Protein AF-A0A7V5FRF3-F1 (afdb_monomer_lite)

Structure (mmCIF, N/CA/C/O backbone):
data_AF-A0A7V5FRF3-F1
#
_entry.id   AF-A0A7V5FRF3-F1
#
loop_
_atom_site.group_PDB
_atom_site.id
_atom_site.type_symbol
_atom_site.label_atom_id
_atom_site.label_alt_id
_atom_site.label_comp_id
_atom_site.label_asym_id
_atom_site.label_entity_id
_atom_site.label_seq_id
_atom_site.pdbx_PDB_ins_code
_atom_site.Cartn_x
_atom_site.Cartn_y
_atom_site.Cartn_z
_atom_site.occupancy
_atom_site.B_iso_or_equiv
_atom_site.auth_seq_id
_atom_site.auth_comp_id
_atom_site.auth_asym_id
_atom_site.auth_atom_id
_atom_site.pdbx_PDB_model_num
ATOM 1 N N . MET A 1 1 ? 48.586 -4.481 -33.234 1.00 52.94 1 MET A N 1
ATOM 2 C CA . MET A 1 1 ? 47.341 -5.066 -32.677 1.00 52.94 1 MET A CA 1
ATOM 3 C C . MET A 1 1 ? 46.862 -4.204 -31.516 1.00 52.94 1 MET A C 1
ATOM 5 O O . MET A 1 1 ? 47.718 -3.735 -30.781 1.00 52.94 1 MET A O 1
ATOM 9 N N . LYS A 1 2 ? 45.539 -4.057 -31.341 1.00 49.78 2 LYS A N 1
ATOM 10 C CA . LYS A 1 2 ? 44.808 -3.223 -30.353 1.00 49.78 2 LYS A CA 1
ATOM 11 C C . LYS A 1 2 ? 44.516 -1.793 -30.807 1.00 49.78 2 LYS A C 1
ATOM 13 O O . LYS A 1 2 ? 45.379 -0.932 -30.710 1.00 49.78 2 LYS A O 1
ATOM 18 N N . LYS A 1 3 ? 43.273 -1.584 -31.254 1.00 52.25 3 LYS A N 1
ATOM 19 C CA . LYS A 1 3 ? 42.412 -0.400 -31.040 1.00 52.25 3 LYS A CA 1
ATOM 20 C C . LYS A 1 3 ? 41.180 -0.549 -31.937 1.00 52.25 3 LYS A C 1
ATOM 22 O O . LYS A 1 3 ? 41.091 0.091 -32.971 1.00 52.25 3 LYS A O 1
ATOM 27 N N . LEU A 1 4 ? 40.283 -1.473 -31.596 1.00 51.66 4 LEU A N 1
ATOM 28 C CA . LEU A 1 4 ? 39.004 -1.625 -32.303 1.00 51.66 4 LEU A CA 1
ATOM 29 C C . LEU A 1 4 ? 38.000 -2.402 -31.444 1.00 51.66 4 LEU A C 1
ATOM 31 O O . LEU A 1 4 ? 37.483 -3.424 -31.860 1.00 51.66 4 LEU A O 1
ATOM 35 N N . ILE A 1 5 ? 37.759 -1.947 -30.213 1.00 57.44 5 ILE A N 1
ATOM 36 C CA . ILE A 1 5 ? 36.548 -2.318 -29.465 1.00 57.44 5 ILE A CA 1
ATOM 37 C C . ILE A 1 5 ? 36.144 -1.098 -28.635 1.00 57.44 5 ILE A C 1
ATOM 39 O O . ILE A 1 5 ? 36.467 -0.992 -27.458 1.00 57.44 5 ILE A O 1
ATOM 43 N N . LEU A 1 6 ? 35.516 -0.121 -29.281 1.00 51.38 6 LEU A N 1
ATOM 44 C CA . LEU A 1 6 ? 34.905 1.021 -28.602 1.00 51.38 6 LEU A CA 1
ATOM 45 C C . LEU A 1 6 ? 33.608 1.385 -29.337 1.00 51.38 6 LEU A C 1
ATOM 47 O O . LEU A 1 6 ? 33.511 2.452 -29.927 1.00 51.38 6 LEU A O 1
ATOM 51 N N . ALA A 1 7 ? 32.650 0.453 -29.425 1.00 54.53 7 ALA A N 1
ATOM 52 C CA . ALA A 1 7 ? 31.411 0.728 -30.166 1.00 54.53 7 ALA A CA 1
ATOM 53 C C . ALA A 1 7 ? 30.170 -0.112 -29.799 1.00 54.53 7 ALA A C 1
ATOM 55 O O . ALA A 1 7 ? 29.220 -0.107 -30.572 1.00 54.53 7 ALA A O 1
ATOM 56 N N . THR A 1 8 ? 30.118 -0.839 -28.677 1.00 51.53 8 THR A N 1
ATOM 57 C CA . THR A 1 8 ? 28.989 -1.779 -28.451 1.00 51.53 8 THR A CA 1
ATOM 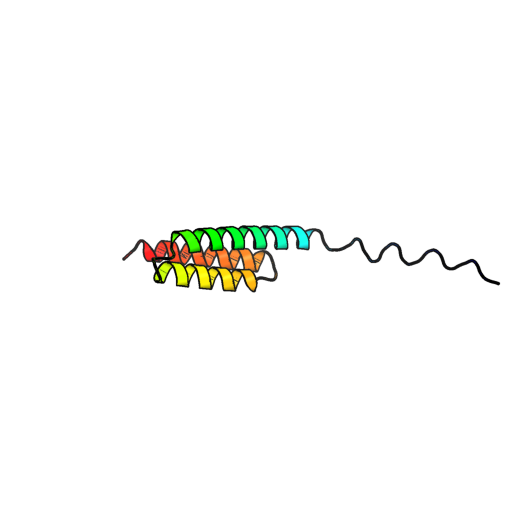58 C C . THR A 1 8 ? 28.332 -1.757 -27.075 1.00 51.53 8 THR A C 1
ATOM 60 O O . THR A 1 8 ? 27.495 -2.609 -26.801 1.00 51.53 8 THR A O 1
ATOM 63 N N . ILE A 1 9 ? 28.612 -0.773 -26.216 1.00 52.19 9 ILE A N 1
ATOM 64 C CA . ILE A 1 9 ? 27.958 -0.692 -24.895 1.00 52.19 9 ILE A CA 1
ATOM 65 C C . ILE A 1 9 ? 27.367 0.704 -24.667 1.00 52.19 9 ILE A C 1
ATOM 67 O O . ILE A 1 9 ? 27.665 1.367 -23.684 1.00 52.19 9 ILE A O 1
ATOM 71 N N . ALA A 1 10 ? 26.560 1.187 -25.614 1.00 48.00 10 ALA A N 1
ATOM 72 C CA . ALA A 1 10 ? 25.875 2.480 -25.487 1.00 48.00 10 ALA A CA 1
ATOM 73 C C . ALA A 1 10 ? 24.351 2.416 -25.705 1.00 48.00 10 ALA A C 1
ATOM 75 O O . ALA A 1 10 ? 23.696 3.450 -25.678 1.00 48.00 10 ALA A O 1
ATOM 76 N N . CYS A 1 11 ? 23.756 1.227 -25.870 1.00 47.94 11 CYS A N 1
ATOM 77 C CA . CYS A 1 11 ? 22.306 1.096 -26.089 1.00 47.94 11 CYS A CA 1
ATOM 78 C C . CYS A 1 11 ? 21.627 0.024 -25.222 1.00 47.94 11 CYS A C 1
ATOM 80 O O . CYS A 1 11 ? 20.596 -0.505 -25.614 1.00 47.94 11 CYS A O 1
ATOM 82 N N . ALA A 1 12 ? 22.171 -0.303 -24.046 1.00 44.12 12 ALA A N 1
ATOM 83 C CA . ALA A 1 12 ? 21.512 -1.237 -23.120 1.00 44.12 12 ALA A CA 1
ATOM 84 C C . ALA A 1 12 ? 20.854 -0.561 -21.900 1.00 44.12 12 ALA A C 1
ATOM 86 O O . ALA A 1 12 ? 20.336 -1.260 -21.039 1.00 44.12 12 ALA A O 1
ATOM 87 N N . LEU A 1 13 ? 20.871 0.776 -21.797 1.00 49.91 13 LEU A N 1
ATOM 88 C CA . LEU A 1 13 ? 20.435 1.482 -20.578 1.00 49.91 13 LEU A CA 1
ATOM 89 C C . LEU A 1 13 ? 19.307 2.501 -20.752 1.00 49.91 13 LEU A C 1
ATOM 91 O O . LEU A 1 13 ? 18.924 3.130 -19.773 1.00 49.91 13 LEU A O 1
ATOM 95 N N . ILE A 1 14 ? 18.730 2.671 -21.942 1.00 52.25 14 ILE A N 1
ATOM 96 C CA . ILE A 1 14 ? 17.654 3.661 -22.126 1.00 52.25 14 ILE A CA 1
ATOM 97 C C . ILE A 1 14 ? 16.493 3.051 -22.903 1.00 52.25 14 ILE A C 1
ATOM 99 O O . ILE A 1 14 ? 16.094 3.509 -23.964 1.00 52.25 14 ILE A O 1
ATOM 103 N N . ALA A 1 15 ? 15.969 1.963 -22.362 1.00 46.28 15 ALA A N 1
ATOM 104 C CA . ALA A 1 15 ? 14.614 1.524 -22.648 1.00 46.28 15 ALA A CA 1
ATOM 105 C C . ALA A 1 15 ? 14.046 0.857 -21.392 1.00 46.28 15 ALA A C 1
ATOM 107 O O . ALA A 1 15 ? 13.496 -0.238 -21.446 1.00 46.28 15 ALA A O 1
ATOM 108 N N . ALA A 1 16 ? 14.200 1.506 -20.230 1.00 50.88 16 ALA A N 1
ATOM 109 C CA . ALA A 1 16 ? 13.189 1.308 -19.203 1.00 50.88 16 ALA A CA 1
ATOM 110 C C . ALA A 1 16 ? 11.894 1.868 -19.815 1.00 50.88 16 ALA A C 1
ATOM 112 O O . ALA A 1 16 ? 11.884 3.038 -20.211 1.00 50.88 16 ALA A O 1
ATOM 113 N N . PRO A 1 17 ? 10.854 1.046 -20.023 1.00 49.41 17 PRO A N 1
ATOM 114 C CA . PRO A 1 17 ? 9.642 1.507 -20.677 1.00 49.41 17 PRO A CA 1
ATOM 115 C C . PRO A 1 17 ? 9.077 2.663 -19.851 1.00 49.41 17 PRO A C 1
ATOM 117 O O . PRO A 1 17 ? 8.925 2.528 -18.638 1.00 49.41 17 PRO A O 1
ATOM 120 N N . ALA A 1 18 ? 8.776 3.792 -20.500 1.00 53.28 18 ALA A N 1
ATOM 121 C CA . ALA A 1 18 ? 8.184 4.979 -19.871 1.00 53.28 18 ALA A CA 1
ATOM 122 C C . ALA A 1 18 ? 6.975 4.634 -18.971 1.00 53.28 18 ALA A C 1
ATOM 124 O O . ALA A 1 18 ? 6.783 5.243 -17.927 1.00 53.28 18 ALA A O 1
ATOM 125 N N . PHE A 1 19 ? 6.265 3.550 -19.292 1.00 51.69 19 PHE A N 1
ATOM 126 C CA . PHE A 1 19 ? 5.174 2.972 -18.506 1.00 51.69 19 PHE A CA 1
ATOM 127 C C . PHE A 1 19 ? 5.530 2.563 -17.061 1.00 51.69 19 PHE A C 1
ATOM 129 O O . PHE A 1 19 ? 4.645 2.513 -16.210 1.00 51.69 19 PHE A O 1
ATOM 136 N N . GLY A 1 20 ? 6.797 2.263 -16.755 1.00 54.03 20 GLY A N 1
ATOM 137 C CA . GLY A 1 20 ? 7.226 1.893 -15.400 1.00 54.03 20 GLY A CA 1
ATOM 138 C C . GLY A 1 20 ? 7.335 3.085 -14.443 1.00 54.03 20 GLY A C 1
ATOM 139 O O . GLY A 1 20 ? 7.060 2.939 -13.253 1.00 54.03 20 GLY A O 1
ATOM 140 N N . ALA A 1 21 ? 7.700 4.266 -14.955 1.00 62.19 21 ALA A N 1
ATOM 141 C CA . ALA A 1 21 ? 7.808 5.482 -14.149 1.00 62.19 21 ALA A CA 1
ATOM 142 C C . ALA A 1 21 ? 6.425 6.019 -13.750 1.00 62.19 21 ALA A C 1
ATOM 144 O O . ALA A 1 21 ? 6.226 6.372 -12.589 1.00 62.19 21 ALA A O 1
ATOM 145 N N . ASP A 1 22 ? 5.462 6.007 -14.677 1.00 71.88 22 ASP A N 1
ATOM 146 C CA . ASP A 1 22 ? 4.083 6.427 -14.402 1.00 71.88 22 ASP A CA 1
ATOM 147 C C . ASP A 1 22 ? 3.394 5.505 -13.385 1.00 71.88 22 ASP A C 1
ATOM 149 O O . ASP A 1 22 ? 2.723 5.977 -12.467 1.00 71.88 22 ASP A O 1
ATOM 153 N N . PHE A 1 23 ? 3.623 4.189 -13.479 1.00 80.44 23 PHE A N 1
ATOM 154 C CA . PHE A 1 23 ? 3.100 3.228 -12.507 1.00 80.44 23 PHE A CA 1
ATOM 155 C C . PHE A 1 23 ? 3.679 3.448 -11.102 1.00 80.44 23 PHE A C 1
ATOM 157 O O . PHE A 1 23 ? 2.928 3.531 -10.130 1.00 80.44 23 PHE A O 1
ATOM 164 N N . ALA A 1 24 ? 5.004 3.580 -10.989 1.00 80.38 24 ALA A N 1
ATOM 165 C CA . ALA A 1 24 ? 5.657 3.804 -9.703 1.00 80.38 24 ALA A CA 1
ATOM 166 C C . ALA A 1 24 ? 5.232 5.139 -9.067 1.00 80.38 24 ALA A C 1
ATOM 168 O O . ALA A 1 24 ? 5.026 5.208 -7.854 1.00 80.38 24 ALA A O 1
ATOM 169 N N . ALA A 1 25 ? 5.050 6.189 -9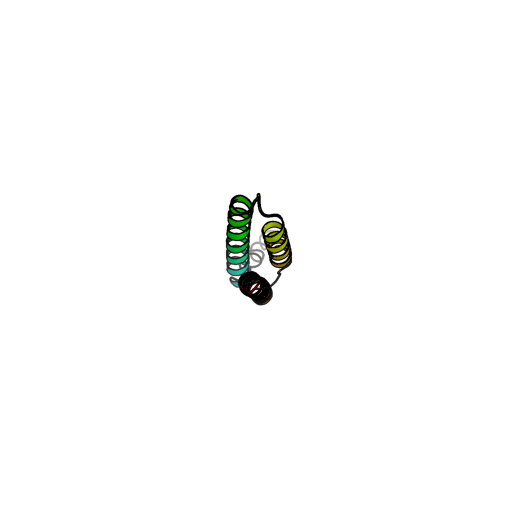.875 1.00 83.94 25 ALA A N 1
ATOM 170 C CA . ALA A 1 25 ? 4.575 7.488 -9.407 1.00 83.94 25 ALA A CA 1
ATOM 171 C C . ALA A 1 25 ? 3.128 7.426 -8.887 1.00 83.94 25 ALA A C 1
ATOM 173 O O . ALA A 1 25 ? 2.845 7.922 -7.794 1.00 83.94 25 ALA A O 1
ATOM 174 N N . GLU A 1 26 ? 2.218 6.781 -9.622 1.00 82.50 26 GLU A N 1
ATOM 175 C CA . GLU A 1 26 ? 0.822 6.616 -9.200 1.00 82.50 26 GLU A CA 1
ATOM 176 C C . GLU A 1 26 ? 0.691 5.701 -7.972 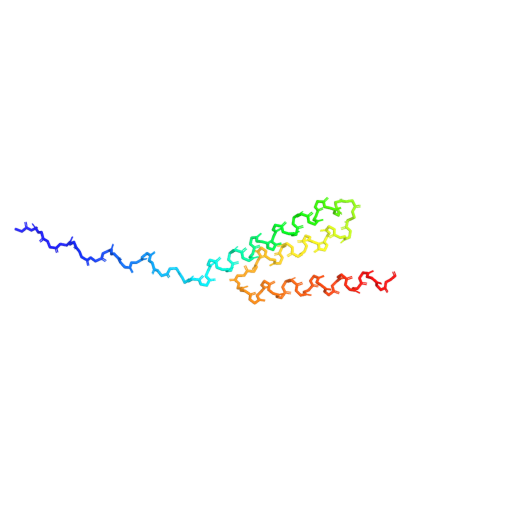1.00 82.50 26 GLU A C 1
ATOM 178 O O . GLU A 1 26 ? -0.102 5.990 -7.069 1.00 82.50 26 GLU A O 1
ATOM 183 N N . GLN A 1 27 ? 1.511 4.649 -7.876 1.00 85.25 27 GLN A N 1
ATOM 184 C CA . GLN A 1 27 ? 1.579 3.792 -6.692 1.00 85.25 27 GLN A CA 1
ATOM 185 C C . GLN A 1 27 ? 2.070 4.571 -5.470 1.00 85.25 27 GLN A C 1
ATOM 187 O O . GLN A 1 27 ? 1.422 4.533 -4.423 1.00 85.25 27 GLN A O 1
ATOM 192 N N . ALA A 1 28 ? 3.162 5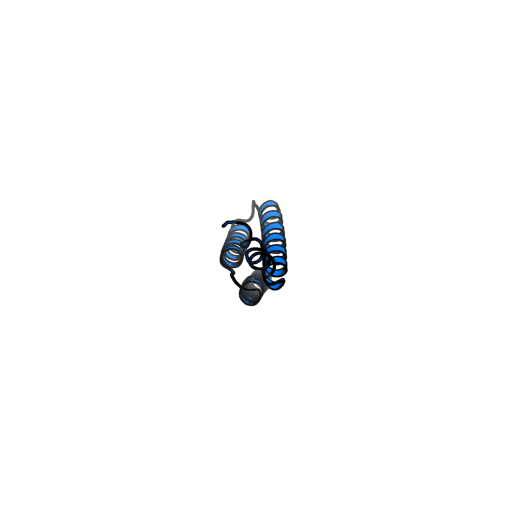.330 -5.600 1.00 86.06 28 ALA A N 1
ATOM 193 C CA . ALA A 1 28 ? 3.706 6.135 -4.510 1.00 86.06 28 ALA A CA 1
ATOM 194 C C . ALA A 1 28 ? 2.712 7.206 -4.035 1.00 86.06 28 ALA A C 1
ATOM 196 O O . ALA A 1 28 ? 2.499 7.369 -2.833 1.00 86.06 28 ALA A O 1
ATOM 197 N N . LYS A 1 29 ? 2.045 7.894 -4.967 1.00 87.25 29 LYS A N 1
ATOM 198 C CA . LYS A 1 29 ? 1.003 8.885 -4.666 1.00 87.25 29 LYS A CA 1
ATOM 199 C C . LYS A 1 29 ? -0.190 8.258 -3.945 1.00 87.25 29 LYS A C 1
ATOM 201 O O . LYS A 1 29 ? -0.683 8.806 -2.960 1.00 87.25 29 LYS A O 1
ATOM 206 N N . SER A 1 30 ? -0.632 7.093 -4.410 1.00 87.12 30 SER A N 1
ATOM 207 C CA . SER A 1 30 ? -1.726 6.339 -3.798 1.00 87.12 30 SER A CA 1
ATOM 208 C C . SER A 1 30 ? -1.387 5.873 -2.383 1.00 87.12 30 SER A C 1
ATOM 210 O O . SER A 1 30 ? -2.185 6.071 -1.468 1.00 87.12 30 SER A O 1
ATOM 212 N N . LEU A 1 31 ? -0.191 5.314 -2.182 1.00 89.06 31 LEU A N 1
ATOM 213 C CA . LEU A 1 31 ? 0.294 4.907 -0.863 1.00 89.06 31 LEU A CA 1
ATOM 214 C C . LEU A 1 31 ? 0.436 6.101 0.082 1.00 89.06 31 LEU A C 1
ATOM 216 O O . LEU A 1 31 ? -0.007 6.015 1.225 1.00 89.06 31 LEU A O 1
ATOM 220 N N . GLY A 1 32 ? 0.974 7.225 -0.398 1.00 88.69 32 GLY A N 1
ATOM 221 C CA . GLY A 1 32 ? 1.072 8.461 0.379 1.00 88.69 32 GLY A CA 1
ATOM 222 C C . GLY A 1 32 ? -0.293 8.927 0.891 1.00 88.69 32 GLY A C 1
ATOM 223 O O . GLY A 1 32 ? -0.454 9.162 2.085 1.00 88.69 32 GLY A O 1
ATOM 224 N N . ASN A 1 33 ? -1.305 8.953 0.018 1.00 89.31 33 ASN A N 1
ATOM 225 C CA . ASN A 1 33 ? -2.673 9.312 0.401 1.00 89.31 33 ASN A CA 1
ATOM 226 C C . ASN A 1 33 ? -3.274 8.358 1.447 1.00 89.31 33 ASN A C 1
ATOM 228 O O . ASN A 1 33 ? -3.968 8.811 2.358 1.00 89.31 33 ASN A O 1
ATOM 232 N N . ILE A 1 34 ? -3.025 7.048 1.331 1.00 87.88 34 ILE A N 1
ATOM 233 C CA . ILE A 1 34 ? -3.508 6.059 2.307 1.00 87.88 34 ILE A CA 1
ATOM 234 C C . ILE A 1 34 ? -2.850 6.281 3.664 1.00 87.88 34 ILE A C 1
ATOM 236 O O . ILE A 1 34 ? -3.551 6.304 4.670 1.00 87.88 34 ILE A O 1
ATOM 240 N N . ILE A 1 35 ? -1.534 6.501 3.701 1.00 88.81 35 ILE A N 1
ATOM 241 C CA . ILE A 1 35 ? -0.801 6.766 4.945 1.00 88.81 35 ILE A CA 1
ATOM 242 C C . ILE A 1 35 ? -1.344 8.027 5.627 1.00 88.81 35 ILE A C 1
ATOM 244 O O . ILE A 1 35 ? -1.658 7.985 6.814 1.00 88.81 35 ILE A O 1
ATOM 248 N N . THR A 1 36 ? -1.553 9.115 4.878 1.00 90.88 36 THR A N 1
ATOM 249 C CA . THR A 1 36 ? -2.156 10.340 5.426 1.00 90.88 36 THR A CA 1
ATOM 250 C C . THR A 1 36 ? -3.551 10.081 5.998 1.00 90.88 36 THR A C 1
ATOM 252 O O . THR A 1 36 ? -3.871 10.566 7.082 1.00 90.88 36 THR A O 1
ATOM 255 N N . LYS A 1 37 ? -4.385 9.285 5.316 1.00 87.31 37 LYS A N 1
ATOM 256 C CA . LYS A 1 37 ? -5.699 8.898 5.846 1.00 87.31 37 LYS A CA 1
ATOM 257 C C . LYS A 1 37 ? -5.585 8.034 7.100 1.00 87.31 37 LYS A C 1
ATOM 259 O O . LYS A 1 37 ? -6.342 8.261 8.035 1.00 87.31 37 LYS A O 1
ATOM 264 N N . MET A 1 38 ? -4.634 7.099 7.160 1.00 87.19 38 MET A N 1
ATOM 265 C CA . MET A 1 38 ? -4.395 6.265 8.346 1.00 87.19 38 MET A CA 1
ATOM 266 C C . MET A 1 38 ? -4.035 7.122 9.562 1.00 87.19 38 MET A C 1
ATOM 268 O O . MET A 1 38 ? -4.537 6.885 10.655 1.00 87.19 38 MET A O 1
ATOM 272 N N . GLU A 1 39 ? -3.232 8.174 9.386 1.00 89.81 39 GLU A N 1
ATOM 273 C CA . GLU A 1 39 ? -2.947 9.115 10.474 1.00 89.81 39 GLU A CA 1
ATOM 274 C C . GLU A 1 39 ? -4.198 9.870 10.949 1.00 89.81 39 GLU A C 1
ATOM 276 O O . GLU A 1 39 ? -4.354 10.107 12.151 1.00 89.81 39 GLU A O 1
ATOM 281 N N . GLN A 1 40 ? -5.104 10.217 10.029 1.00 87.69 40 GLN A N 1
ATOM 282 C CA . GLN A 1 40 ? -6.365 10.901 10.340 1.00 87.69 40 GLN A CA 1
ATOM 283 C C . GLN A 1 40 ? -7.360 9.993 11.068 1.00 87.69 40 GLN A C 1
ATOM 285 O O . GLN A 1 40 ? -8.036 10.444 11.992 1.00 87.69 40 GLN A O 1
ATOM 290 N N . VAL A 1 41 ? -7.428 8.714 10.692 1.00 85.81 41 VAL A N 1
ATOM 291 C CA . VAL A 1 41 ? -8.372 7.740 11.263 1.00 85.81 41 VAL A CA 1
ATOM 292 C C . VAL A 1 41 ? -7.737 6.832 12.315 1.00 85.81 41 VAL A C 1
ATOM 294 O O . VAL A 1 41 ? -8.334 5.837 12.697 1.00 85.81 41 VAL A O 1
ATOM 297 N N . LYS A 1 42 ? -6.555 7.170 12.846 1.00 84.19 42 LYS A N 1
ATOM 298 C CA . LYS A 1 42 ? -5.793 6.322 13.787 1.00 84.19 42 LYS A CA 1
ATOM 299 C C . LYS A 1 42 ? -6.552 5.867 15.042 1.00 84.19 42 LYS A C 1
ATOM 301 O O . LYS A 1 42 ? -6.134 4.916 15.692 1.00 84.19 42 LYS A O 1
ATOM 306 N N . ASN A 1 43 ? -7.630 6.566 15.401 1.00 87.56 43 ASN A N 1
ATOM 307 C CA . ASN A 1 43 ? -8.490 6.241 16.543 1.00 87.56 43 ASN A CA 1
ATOM 308 C C . ASN A 1 43 ? -9.721 5.396 16.158 1.00 87.56 43 ASN A C 1
ATOM 310 O O . ASN A 1 43 ? -10.476 4.999 17.040 1.00 87.56 43 ASN A O 1
ATOM 314 N N . ASP A 1 44 ? -9.934 5.140 14.867 1.00 85.94 44 ASP A N 1
ATOM 315 C CA . ASP A 1 44 ? -10.994 4.290 14.335 1.00 85.94 44 ASP A CA 1
ATOM 316 C C . ASP A 1 44 ? -10.378 2.999 13.762 1.00 85.94 44 ASP A C 1
ATOM 318 O O . ASP A 1 44 ? -9.873 2.984 12.633 1.00 85.94 44 ASP A O 1
ATOM 322 N N . PRO A 1 45 ? -10.393 1.898 14.533 1.00 82.69 45 PRO A N 1
ATOM 323 C CA . PRO A 1 45 ? -9.780 0.645 14.115 1.00 82.69 45 PRO A CA 1
ATOM 324 C C . PRO A 1 45 ? -10.429 0.057 12.854 1.00 82.69 45 PRO A C 1
ATOM 326 O O . PRO A 1 45 ? -9.721 -0.521 12.036 1.00 82.69 45 PRO A O 1
ATOM 329 N N . ALA A 1 46 ? -11.734 0.259 12.633 1.00 82.25 46 ALA A N 1
ATOM 330 C CA . ALA A 1 46 ? -12.413 -0.273 11.452 1.00 82.25 46 ALA A CA 1
ATOM 331 C C . ALA A 1 46 ? -11.932 0.418 10.166 1.00 82.25 46 ALA A C 1
ATOM 333 O O . ALA A 1 46 ? -11.699 -0.239 9.148 1.00 82.25 46 ALA A O 1
ATOM 334 N N . GLN A 1 47 ? -11.723 1.737 10.221 1.00 83.44 47 GLN A N 1
ATOM 335 C CA . GLN A 1 47 ? -11.153 2.485 9.099 1.00 83.44 47 GLN A CA 1
ATOM 336 C C . GLN A 1 47 ? -9.653 2.204 8.923 1.00 83.44 47 GLN A C 1
ATOM 338 O O . GLN A 1 47 ? -9.175 2.107 7.792 1.00 83.44 47 GLN A O 1
ATOM 343 N N . MET A 1 48 ? -8.910 2.006 10.017 1.00 87.00 48 MET A N 1
ATOM 344 C CA . MET A 1 48 ? -7.501 1.601 9.964 1.00 87.00 48 MET A CA 1
ATOM 345 C C . MET A 1 48 ? -7.302 0.235 9.303 1.00 87.00 48 MET A C 1
ATOM 347 O O . MET A 1 48 ? -6.388 0.089 8.488 1.00 87.00 48 MET A O 1
ATOM 351 N N . ASP A 1 49 ? -8.149 -0.751 9.603 1.00 86.50 49 ASP A N 1
ATOM 352 C CA . ASP A 1 49 ? -8.107 -2.072 8.968 1.00 86.50 49 ASP A CA 1
ATOM 353 C C . ASP A 1 49 ? -8.417 -1.986 7.467 1.00 86.50 49 ASP A C 1
ATOM 355 O O . ASP A 1 49 ? -7.693 -2.557 6.646 1.00 86.50 49 ASP A O 1
ATOM 359 N N . ALA A 1 50 ? -9.433 -1.204 7.084 1.00 86.12 50 ALA A N 1
ATOM 360 C CA . ALA A 1 50 ? -9.785 -0.985 5.681 1.00 86.12 50 ALA A CA 1
ATOM 361 C C . ALA A 1 50 ? -8.641 -0.320 4.892 1.00 86.12 50 ALA A C 1
ATOM 363 O O . ALA A 1 50 ? -8.267 -0.782 3.810 1.00 86.12 50 ALA A O 1
ATOM 364 N N . LEU A 1 51 ? -8.021 0.721 5.458 1.00 88.25 51 LEU A N 1
ATOM 365 C CA . LEU A 1 51 ? -6.870 1.395 4.852 1.00 88.25 51 LEU A CA 1
ATOM 366 C C . LEU A 1 51 ? -5.622 0.504 4.818 1.00 88.25 51 LEU A C 1
ATOM 368 O O . LEU A 1 51 ? -4.877 0.532 3.840 1.00 88.25 51 LEU A O 1
ATOM 372 N N . THR A 1 52 ? -5.408 -0.340 5.830 1.00 89.00 52 THR A N 1
ATOM 373 C CA . THR A 1 52 ? -4.302 -1.313 5.855 1.00 89.00 52 THR A CA 1
ATOM 374 C C . THR A 1 52 ? -4.480 -2.384 4.780 1.00 89.00 52 THR A C 1
ATOM 376 O O . THR A 1 52 ? -3.517 -2.759 4.103 1.00 89.00 52 THR A O 1
ATOM 379 N N . ALA A 1 53 ? -5.707 -2.863 4.567 1.00 89.00 53 ALA A N 1
ATOM 380 C CA . ALA A 1 53 ? -6.023 -3.779 3.477 1.00 89.00 53 ALA A CA 1
ATOM 381 C C . ALA A 1 53 ? -5.803 -3.116 2.106 1.00 89.00 53 ALA A C 1
ATOM 383 O O . ALA A 1 53 ? -5.205 -3.724 1.213 1.00 89.00 53 ALA A O 1
ATOM 384 N N . GLN A 1 54 ? -6.207 -1.849 1.957 1.00 86.31 54 GLN A N 1
ATOM 385 C CA . GLN A 1 54 ? -5.980 -1.071 0.739 1.00 86.31 54 GLN A CA 1
ATOM 386 C C . GLN A 1 54 ? -4.484 -0.872 0.460 1.00 86.31 54 GLN A C 1
ATOM 388 O O . GLN A 1 54 ? -4.028 -1.130 -0.654 1.00 86.31 54 GLN A O 1
ATOM 393 N N . ARG A 1 55 ? -3.706 -0.481 1.477 1.00 89.38 55 ARG A N 1
ATOM 394 C CA . ARG A 1 55 ? -2.249 -0.327 1.397 1.00 89.38 55 ARG A CA 1
ATOM 395 C C . ARG A 1 55 ? -1.584 -1.616 0.910 1.00 89.38 55 ARG A C 1
ATOM 397 O O . ARG A 1 55 ? -0.839 -1.582 -0.063 1.00 89.38 55 ARG A O 1
ATOM 404 N N . ASN A 1 56 ? -1.914 -2.751 1.531 1.00 90.06 56 ASN A N 1
ATOM 405 C CA . ASN A 1 56 ? -1.365 -4.058 1.161 1.00 90.06 56 ASN A CA 1
ATOM 406 C C . ASN A 1 56 ? -1.717 -4.471 -0.275 1.00 90.06 56 ASN A C 1
ATOM 408 O O . ASN A 1 56 ? -0.917 -5.129 -0.938 1.00 90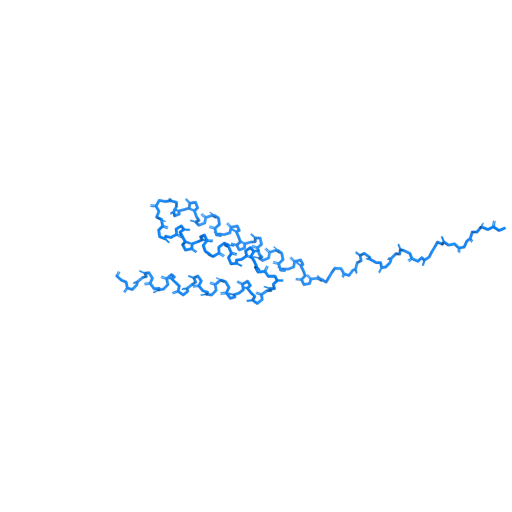.06 56 ASN A O 1
ATOM 412 N N . CYS A 1 57 ? -2.912 -4.119 -0.758 1.00 89.00 57 CYS A N 1
ATOM 413 C CA . CYS A 1 57 ? -3.308 -4.364 -2.144 1.00 89.00 57 CYS A CA 1
ATOM 414 C C . CYS A 1 57 ? -2.424 -3.560 -3.108 1.00 89.00 57 CYS A C 1
ATOM 416 O O . CYS A 1 57 ? -1.870 -4.119 -4.050 1.00 89.00 57 CYS A O 1
ATOM 418 N N . ILE A 1 58 ? -2.231 -2.268 -2.825 1.00 88.62 58 ILE A N 1
ATOM 419 C CA . ILE A 1 58 ? -1.439 -1.364 -3.665 1.00 88.62 58 ILE A CA 1
ATOM 420 C C . ILE A 1 58 ? 0.053 -1.709 -3.636 1.00 88.62 58 ILE A C 1
ATOM 422 O O . ILE A 1 58 ? 0.685 -1.688 -4.688 1.00 88.62 58 ILE A O 1
ATOM 426 N N . GLU A 1 59 ? 0.617 -2.088 -2.484 1.00 87.19 59 GLU A N 1
ATOM 427 C CA . GLU A 1 59 ? 2.013 -2.555 -2.380 1.00 87.19 59 GLU A CA 1
ATOM 428 C C . GLU A 1 59 ? 2.264 -3.827 -3.209 1.00 87.19 59 GLU A C 1
ATOM 430 O O . GLU A 1 59 ? 3.377 -4.046 -3.681 1.00 87.19 59 GLU A O 1
ATOM 435 N N . LYS A 1 60 ? 1.233 -4.656 -3.419 1.00 86.62 60 LYS A N 1
ATOM 436 C CA . LYS A 1 60 ? 1.305 -5.874 -4.243 1.00 86.62 60 LYS A CA 1
ATOM 437 C C . LYS A 1 60 ? 0.927 -5.655 -5.706 1.00 86.62 60 LYS A C 1
ATOM 439 O O . LYS A 1 60 ? 1.108 -6.573 -6.505 1.00 86.62 60 LYS A O 1
ATOM 444 N N . ALA A 1 61 ? 0.396 -4.487 -6.062 1.00 85.56 61 ALA A N 1
ATOM 445 C CA . ALA A 1 61 ? 0.091 -4.165 -7.446 1.00 85.56 61 ALA A CA 1
ATOM 446 C C . ALA A 1 61 ? 1.392 -4.161 -8.258 1.00 85.56 61 ALA A C 1
ATOM 448 O O . ALA A 1 61 ? 2.400 -3.597 -7.834 1.00 85.56 61 ALA A O 1
ATOM 449 N N . THR A 1 62 ? 1.364 -4.792 -9.430 1.00 81.62 62 THR A N 1
ATOM 450 C CA . THR A 1 62 ? 2.516 -4.819 -10.354 1.00 81.62 62 THR A CA 1
ATOM 451 C C . THR A 1 62 ? 2.208 -4.143 -11.684 1.00 81.62 62 THR A C 1
ATOM 453 O O . THR A 1 62 ? 3.105 -3.931 -12.500 1.00 81.62 62 THR A O 1
ATOM 456 N N . LYS A 1 63 ? 0.931 -3.804 -11.900 1.00 82.75 63 LYS A N 1
ATOM 457 C CA . LYS A 1 63 ? 0.401 -3.165 -13.101 1.00 82.75 63 LYS A CA 1
ATOM 458 C C . LYS A 1 63 ? -0.596 -2.076 -12.727 1.00 82.75 63 LYS A C 1
ATOM 460 O O . LYS A 1 63 ? -1.219 -2.120 -11.667 1.00 82.75 63 LYS A O 1
ATOM 465 N N . VAL A 1 64 ? -0.787 -1.121 -13.632 1.00 79.81 64 VAL A N 1
ATOM 466 C CA . VAL A 1 64 ? -1.735 -0.008 -13.456 1.00 79.81 64 VAL A CA 1
ATOM 467 C C . VAL A 1 64 ? -3.167 -0.517 -13.244 1.00 79.81 64 VAL A C 1
ATOM 469 O O . VAL A 1 64 ? -3.886 0.027 -12.409 1.00 79.81 64 VAL A O 1
ATOM 472 N N . GLU A 1 65 ? -3.565 -1.594 -13.929 1.00 82.69 65 GLU A N 1
ATOM 473 C CA . GLU A 1 65 ? -4.892 -2.205 -13.761 1.00 82.69 65 GLU A CA 1
ATOM 474 C C . GLU A 1 65 ? -5.105 -2.769 -12.345 1.00 82.69 65 GLU A C 1
ATOM 476 O O . GLU A 1 65 ? -6.187 -2.61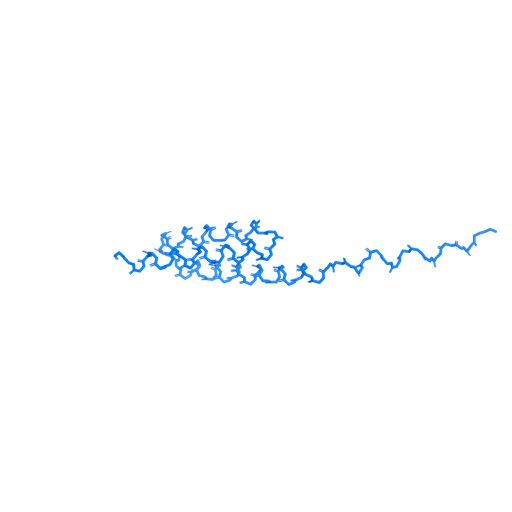0 -11.777 1.00 82.69 65 GLU A O 1
ATOM 481 N N . ASP A 1 66 ? -4.068 -3.364 -11.737 1.00 85.44 66 ASP A N 1
ATOM 482 C CA . ASP A 1 66 ? -4.122 -3.842 -10.348 1.00 85.44 66 ASP A CA 1
ATOM 483 C C . ASP A 1 66 ? -4.304 -2.662 -9.384 1.00 85.44 66 ASP A C 1
ATOM 485 O O . ASP A 1 66 ? -5.094 -2.732 -8.441 1.00 85.44 66 ASP A O 1
ATOM 489 N N . LEU A 1 67 ? -3.600 -1.553 -9.648 1.00 83.19 67 LEU A N 1
ATOM 490 C CA . LEU A 1 67 ? -3.687 -0.326 -8.858 1.00 83.19 67 LEU A CA 1
ATOM 491 C C . LEU A 1 67 ? -5.116 0.234 -8.860 1.00 83.19 67 LEU A C 1
ATOM 493 O O . LEU A 1 67 ? -5.668 0.539 -7.801 1.00 83.19 67 LEU A O 1
ATOM 497 N N . GLN A 1 68 ? -5.727 0.320 -10.046 1.00 83.94 68 GLN A N 1
ATOM 498 C CA . GLN A 1 68 ? -7.112 0.760 -10.216 1.00 83.94 68 GLN A CA 1
ATOM 499 C C . GLN A 1 68 ? -8.081 -0.186 -9.496 1.00 83.94 68 GLN A C 1
ATOM 501 O O . GLN A 1 68 ? -8.888 0.271 -8.689 1.00 83.94 68 GLN A O 1
ATOM 506 N N . GLY A 1 69 ? -7.924 -1.504 -9.662 1.00 86.38 69 GLY A N 1
ATOM 507 C CA . GLY A 1 69 ? -8.744 -2.499 -8.964 1.00 86.38 69 GLY A CA 1
ATOM 508 C C . GLY A 1 69 ? -8.653 -2.418 -7.433 1.00 86.38 69 GLY A C 1
ATOM 509 O O . GLY A 1 69 ? -9.662 -2.585 -6.740 1.00 86.38 69 GLY A O 1
ATOM 510 N N . CYS A 1 70 ? -7.471 -2.117 -6.885 1.00 86.19 70 CYS A N 1
ATOM 511 C CA . CYS A 1 70 ? -7.283 -1.879 -5.452 1.00 86.19 70 CYS A CA 1
ATOM 512 C C . CYS A 1 70 ? -7.982 -0.595 -4.973 1.00 86.19 70 CYS A C 1
ATOM 514 O O . CYS A 1 70 ? -8.532 -0.564 -3.869 1.00 86.19 70 CYS A O 1
ATOM 516 N N . MET A 1 71 ? -7.986 0.464 -5.788 1.00 80.88 71 MET A N 1
ATOM 517 C CA . MET A 1 71 ? -8.655 1.728 -5.464 1.00 80.88 71 MET A CA 1
ATOM 518 C C . MET A 1 71 ? -10.185 1.634 -5.549 1.00 80.88 71 MET A C 1
ATOM 520 O O . MET A 1 71 ? -10.875 2.193 -4.693 1.00 80.88 71 MET A O 1
ATOM 524 N N . ASP A 1 72 ? -10.724 0.908 -6.530 1.00 80.44 72 ASP A N 1
ATOM 525 C CA . ASP A 1 72 ? -12.170 0.715 -6.696 1.00 80.44 72 ASP A CA 1
ATOM 526 C C . ASP A 1 72 ? -12.785 -0.132 -5.575 1.00 80.44 72 ASP A C 1
ATOM 528 O O . ASP A 1 72 ? -13.879 0.180 -5.097 1.00 80.44 72 ASP A O 1
ATOM 532 N N . LYS A 1 73 ? -12.066 -1.150 -5.077 1.00 71.12 73 LYS A N 1
ATOM 533 C CA . LYS A 1 73 ? -12.515 -1.928 -3.908 1.00 71.12 73 LYS A CA 1
ATOM 534 C C . LYS A 1 73 ? -12.667 -1.062 -2.659 1.00 71.12 73 LYS A C 1
ATOM 536 O O . LYS A 1 73 ? -13.691 -1.145 -1.990 1.00 71.12 73 LYS A O 1
ATOM 541 N N . ALA A 1 74 ? -11.709 -0.176 -2.397 1.00 65.31 74 ALA A N 1
ATOM 542 C CA . ALA A 1 74 ? -11.773 0.713 -1.240 1.00 65.31 74 ALA A CA 1
ATOM 543 C C . ALA A 1 74 ? -12.955 1.696 -1.301 1.00 65.31 74 ALA A C 1
ATOM 545 O O . ALA A 1 74 ? -13.603 1.936 -0.288 1.00 65.31 74 ALA A O 1
ATOM 546 N N . LYS A 1 75 ? -13.300 2.213 -2.491 1.00 60.16 75 LYS A N 1
ATOM 547 C CA . LYS A 1 75 ? -14.508 3.044 -2.677 1.00 60.16 75 LYS A CA 1
ATOM 548 C C . LYS A 1 75 ? -15.813 2.264 -2.468 1.00 60.16 75 LYS A C 1
ATOM 550 O O . LYS A 1 75 ? -16.827 2.858 -2.101 1.00 60.16 75 LYS A O 1
ATOM 555 N N . GLY A 1 76 ? -15.811 0.957 -2.735 1.00 56.16 76 GLY A N 1
ATOM 556 C CA . GLY A 1 76 ? -16.960 0.076 -2.517 1.00 56.16 76 GLY A CA 1
ATOM 557 C C . GLY A 1 76 ? -17.253 -0.188 -1.038 1.00 56.16 76 GLY A C 1
ATOM 558 O O . GLY A 1 76 ? -18.423 -0.222 -0.654 1.00 56.16 76 GLY A O 1
ATOM 559 N N . ASP A 1 77 ? -16.212 -0.326 -0.214 1.00 53.44 77 ASP A N 1
ATOM 560 C CA . ASP A 1 77 ? -16.345 -0.513 1.236 1.00 53.44 77 ASP A CA 1
ATOM 561 C C . ASP A 1 77 ? -16.737 0.787 1.966 1.00 53.44 77 ASP A C 1
ATOM 563 O O . ASP A 1 77 ? -17.592 0.744 2.852 1.00 53.44 77 ASP A O 1
ATOM 567 N N . ASP A 1 78 ? -16.251 1.950 1.513 1.00 50.50 78 ASP A N 1
ATOM 568 C CA . ASP A 1 78 ? -16.663 3.279 2.012 1.00 50.50 78 ASP A CA 1
ATOM 569 C C . ASP A 1 78 ? -18.190 3.485 1.870 1.00 50.50 78 ASP A C 1
ATOM 571 O O . ASP A 1 78 ? -18.893 3.818 2.824 1.00 50.50 78 ASP A O 1
ATOM 575 N N . LYS A 1 79 ? -18.755 3.136 0.701 1.00 46.06 79 LYS A N 1
ATOM 576 C CA . LYS A 1 79 ? -20.211 3.189 0.459 1.00 46.06 79 LYS A CA 1
ATOM 577 C C . LYS A 1 79 ? -21.025 2.198 1.290 1.00 46.06 79 LYS A C 1
ATOM 579 O O . LYS A 1 79 ? -22.240 2.364 1.418 1.00 46.06 79 LYS A O 1
ATOM 584 N N . LYS A 1 80 ? -20.404 1.132 1.794 1.00 40.91 80 LYS A N 1
ATOM 585 C CA . LYS A 1 80 ? -21.085 0.137 2.627 1.00 40.91 80 LYS A CA 1
ATOM 586 C C . LYS A 1 80 ? -21.080 0.544 4.102 1.00 40.91 80 LYS A C 1
ATOM 588 O O . LYS A 1 80 ? -22.016 0.179 4.812 1.00 40.91 80 LYS A O 1
ATOM 593 N N . ALA A 1 81 ? -20.087 1.325 4.531 1.00 45.78 81 ALA A N 1
ATOM 594 C CA . ALA A 1 81 ? -20.027 1.912 5.866 1.00 45.78 81 ALA A CA 1
ATOM 595 C C . ALA A 1 81 ? -21.085 3.016 6.080 1.00 45.78 81 ALA A C 1
ATOM 597 O O . ALA A 1 81 ? -21.639 3.105 7.168 1.00 45.78 81 ALA A O 1
ATOM 598 N N . GLU A 1 82 ? -21.463 3.776 5.044 1.00 39.88 82 GLU A N 1
ATOM 599 C CA . GLU A 1 82 ? -22.525 4.805 5.121 1.00 39.88 82 GLU A CA 1
ATOM 600 C C . GLU A 1 82 ? -23.968 4.258 5.194 1.00 39.88 82 GLU A C 1
ATOM 602 O O . GLU A 1 82 ? -24.917 5.029 5.334 1.00 39.88 82 GLU A O 1
ATOM 607 N N . LYS A 1 83 ? -24.179 2.938 5.076 1.00 36.38 83 LYS A N 1
ATOM 608 C CA . LYS A 1 83 ? -25.524 2.337 4.989 1.00 36.38 83 LYS A CA 1
ATOM 609 C C . LYS A 1 83 ? -25.958 1.517 6.209 1.00 36.38 83 LYS A C 1
ATOM 611 O O . LYS A 1 83 ? -26.869 0.695 6.072 1.00 36.38 83 LYS A O 1
ATOM 616 N N . LYS A 1 84 ? -25.334 1.710 7.371 1.00 36.38 84 LYS A N 1
ATOM 617 C CA . LYS A 1 84 ? -25.716 1.030 8.616 1.00 36.38 84 LYS A CA 1
ATOM 618 C C . LYS A 1 84 ? -26.101 1.992 9.725 1.00 36.38 84 LYS A C 1
ATOM 620 O O . LYS A 1 84 ? -25.371 2.983 9.913 1.00 36.38 84 LYS A O 1
#

Secondary structure (DSSP, 8-state):
------SSSSSSSS-S-HHHHHHHHHHHHHHHHHHHHHHHTTT-HHHHHHHHHHHHHHHH--SHHHHHHHHHHHHHHHHHHTT-

Radius of gyration: 21.07 Å; chains: 1; bounding box: 73×17×49 Å

Foldseek 3Di:
DDDPDDPPPDPPPPPPPPQVVVLVVLLVVQLVVLVVVCVVCVVPVVSNVLSVQLNVQSVPDPHPVSNVVSVVVSVVVVVVVVPD

pLDDT: mean 72.04, std 17.66, range [36.38, 90.88]

Sequence (84 aa):
MKKLILATIACALIAAPAFGADFAAEQAKSLGNIITKMEQVKNDPAQMDALTAQRNCIEKATKVEDLQGCMDKAKGDDKKAEKK